Protein AF-A0A9P7KBF9-F1 (afdb_monomer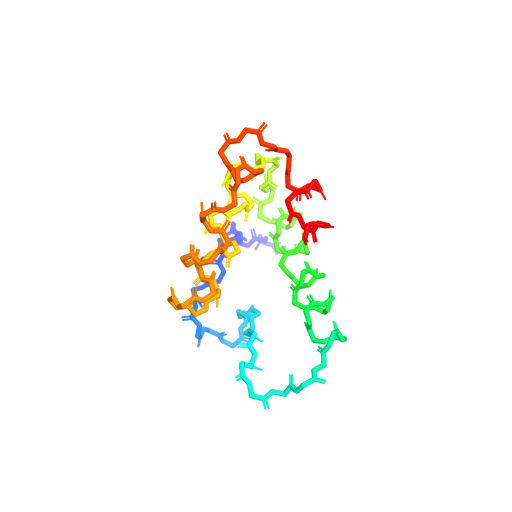_lite)

Structure (mmCIF, N/CA/C/O backbone):
data_AF-A0A9P7KBF9-F1
#
_entry.id   AF-A0A9P7KBF9-F1
#
loop_
_atom_site.group_PDB
_atom_site.id
_atom_site.type_symbol
_atom_site.label_atom_id
_atom_site.label_alt_id
_atom_site.label_comp_id
_atom_site.label_asym_id
_atom_site.label_entity_id
_atom_site.label_seq_id
_atom_site.pdbx_PDB_ins_code
_atom_site.Cartn_x
_atom_site.Cartn_y
_atom_site.Cartn_z
_atom_site.occupancy
_atom_site.B_iso_or_equiv
_atom_site.auth_seq_id
_atom_site.auth_comp_id
_atom_site.auth_asym_id
_atom_site.auth_atom_id
_atom_site.pdbx_PDB_model_num
ATOM 1 N N . MET A 1 1 ? -10.823 -6.788 -29.061 1.00 37.50 1 MET A N 1
ATOM 2 C CA . MET A 1 1 ? -9.604 -7.304 -28.404 1.00 37.50 1 MET A CA 1
ATOM 3 C C . MET A 1 1 ? -10.011 -7.691 -26.995 1.00 37.50 1 MET A C 1
ATOM 5 O O . MET A 1 1 ? -10.519 -6.827 -26.295 1.00 37.50 1 MET A O 1
ATOM 9 N N . ALA A 1 2 ? -9.932 -8.972 -26.625 1.00 35.94 2 ALA A N 1
ATOM 10 C CA . ALA A 1 2 ? -10.213 -9.385 -25.253 1.00 35.94 2 ALA A CA 1
ATOM 11 C C . ALA A 1 2 ? -9.134 -8.766 -24.361 1.00 35.94 2 ALA A C 1
ATOM 13 O O . ALA A 1 2 ? -7.955 -9.059 -24.549 1.00 35.94 2 ALA A O 1
ATOM 14 N N . VAL A 1 3 ? -9.525 -7.859 -23.465 1.00 47.00 3 VAL A N 1
ATOM 15 C CA . VAL A 1 3 ? -8.637 -7.393 -22.400 1.00 47.00 3 VAL A CA 1
ATOM 16 C C . VAL A 1 3 ? -8.348 -8.647 -21.574 1.00 47.00 3 VAL A C 1
ATOM 18 O O . VAL A 1 3 ? -9.302 -9.217 -21.036 1.00 47.00 3 VAL A O 1
ATOM 21 N N . PRO A 1 4 ? -7.112 -9.183 -21.562 1.00 49.78 4 PRO A N 1
ATOM 22 C CA . PRO A 1 4 ? -6.822 -10.332 -20.718 1.00 49.78 4 PRO A CA 1
ATOM 23 C C . PRO A 1 4 ? -7.180 -9.930 -19.290 1.00 49.78 4 PRO A C 1
ATOM 25 O O . PRO A 1 4 ? -6.936 -8.781 -18.927 1.00 49.78 4 PRO A O 1
ATOM 28 N N . ALA A 1 5 ? -7.777 -10.837 -18.512 1.00 50.97 5 ALA A N 1
ATOM 29 C CA . ALA A 1 5 ? -8.001 -10.613 -17.089 1.00 50.97 5 ALA A CA 1
ATOM 30 C C . ALA A 1 5 ? -6.670 -10.143 -16.486 1.00 50.97 5 ALA A C 1
ATOM 32 O O . ALA A 1 5 ? -5.709 -10.914 -16.407 1.00 50.97 5 ALA A O 1
ATOM 33 N N . ARG A 1 6 ? -6.559 -8.838 -16.217 1.00 62.00 6 ARG A N 1
ATOM 34 C CA . ARG A 1 6 ? -5.295 -8.220 -15.838 1.00 62.00 6 ARG A CA 1
ATOM 35 C C . ARG A 1 6 ? -5.074 -8.599 -14.391 1.00 62.00 6 ARG A C 1
ATOM 37 O O . ARG A 1 6 ? -5.672 -8.046 -13.484 1.00 62.00 6 ARG A O 1
ATOM 44 N N . HIS A 1 7 ? -4.261 -9.624 -14.189 1.00 67.62 7 HIS A N 1
ATOM 45 C CA . HIS A 1 7 ? -3.762 -9.959 -12.872 1.00 67.62 7 HIS A CA 1
ATOM 46 C C . HIS A 1 7 ? -2.699 -8.942 -12.476 1.00 67.62 7 HIS A C 1
ATOM 48 O O . HIS A 1 7 ? -1.905 -8.503 -13.310 1.00 67.62 7 HIS A O 1
ATOM 54 N N . MET A 1 8 ? -2.666 -8.612 -11.188 1.00 78.25 8 MET A N 1
ATOM 55 C CA . MET A 1 8 ? -1.613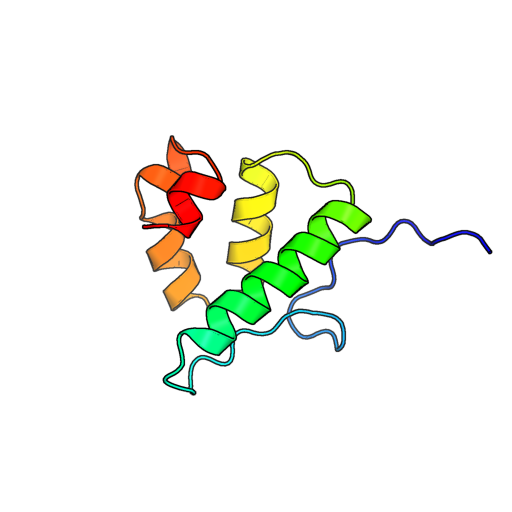 -7.788 -10.612 1.00 78.25 8 MET A CA 1
ATOM 56 C C . MET A 1 8 ? -0.219 -8.247 -11.070 1.00 78.25 8 MET A C 1
ATOM 58 O O . MET A 1 8 ? 0.108 -9.430 -10.905 1.00 78.25 8 MET A O 1
ATOM 62 N N . PRO A 1 9 ? 0.614 -7.339 -11.613 1.00 77.25 9 PRO A N 1
ATOM 63 C CA . PRO A 1 9 ? 1.950 -7.683 -12.073 1.00 77.25 9 PRO A CA 1
ATOM 64 C C . PRO A 1 9 ? 2.790 -8.211 -10.908 1.00 77.25 9 PRO A C 1
ATOM 66 O O . PRO A 1 9 ? 2.688 -7.736 -9.776 1.00 77.25 9 PRO A O 1
ATOM 69 N N . PHE A 1 10 ? 3.626 -9.216 -11.163 1.00 72.56 10 PHE A N 1
ATOM 70 C CA . PHE A 1 10 ? 4.516 -9.749 -10.130 1.00 72.56 10 PHE A CA 1
ATOM 71 C C . PHE A 1 10 ? 5.613 -8.729 -9.794 1.00 72.56 10 PHE A C 1
ATOM 73 O O . PHE A 1 10 ? 6.113 -8.052 -10.691 1.00 72.56 10 PHE A O 1
ATOM 80 N N . ARG A 1 11 ? 6.016 -8.641 -8.516 1.00 68.50 11 ARG A N 1
ATOM 81 C CA . ARG A 1 11 ? 7.141 -7.797 -8.067 1.00 68.50 11 ARG A CA 1
ATOM 82 C C . ARG A 1 11 ? 8.366 -8.052 -8.958 1.00 68.50 11 ARG A C 1
ATOM 84 O O . ARG A 1 11 ? 8.802 -9.195 -9.071 1.00 68.50 11 ARG A O 1
ATOM 91 N N . GLY A 1 12 ? 8.892 -7.001 -9.591 1.00 64.69 12 GLY A N 1
ATOM 92 C CA . GLY A 1 12 ? 10.034 -7.079 -10.513 1.00 64.69 12 GLY A CA 1
ATOM 93 C C . GLY A 1 12 ? 9.689 -7.283 -11.996 1.00 64.69 12 GLY A C 1
ATOM 94 O O . GLY A 1 12 ? 10.599 -7.337 -12.819 1.00 64.69 12 GLY A O 1
ATOM 95 N N . GLN A 1 13 ? 8.408 -7.379 -12.374 1.00 69.25 13 GLN A N 1
ATOM 96 C CA . GLN A 1 13 ? 8.009 -7.248 -13.781 1.00 69.25 13 GLN A CA 1
ATOM 97 C C . GLN A 1 13 ? 8.113 -5.791 -14.242 1.00 69.25 13 GLN A C 1
ATOM 99 O O . GLN A 1 13 ? 7.934 -4.873 -13.454 1.00 69.25 13 GLN A O 1
ATOM 104 N N . ASN A 1 14 ? 8.334 -5.573 -15.541 1.00 66.88 14 ASN A N 1
ATOM 105 C CA . ASN A 1 14 ? 8.465 -4.228 -16.122 1.00 66.88 14 ASN A CA 1
ATOM 106 C C . ASN A 1 14 ? 7.206 -3.356 -15.897 1.00 66.88 14 ASN A C 1
ATOM 108 O O . ASN A 1 14 ? 7.292 -2.145 -15.762 1.00 66.88 14 ASN A O 1
ATOM 112 N N . SER A 1 15 ? 6.031 -3.981 -15.787 1.00 67.12 15 SER A N 1
ATOM 113 C CA . SER A 1 15 ? 4.772 -3.296 -15.459 1.00 67.12 15 SER A CA 1
ATOM 114 C C . SER A 1 15 ? 4.486 -3.193 -13.955 1.00 67.12 15 SER A C 1
ATOM 116 O O . SER A 1 15 ? 3.403 -2.747 -13.588 1.00 67.12 15 SER A O 1
ATOM 118 N N . ALA A 1 16 ? 5.391 -3.649 -13.082 1.00 72.12 16 ALA A N 1
ATOM 119 C CA . ALA A 1 16 ? 5.202 -3.583 -11.638 1.00 72.12 16 ALA A CA 1
ATOM 120 C C . ALA A 1 16 ? 5.723 -2.248 -11.079 1.00 72.12 16 ALA A C 1
ATOM 122 O O . ALA A 1 16 ? 6.893 -1.912 -11.297 1.00 72.12 16 ALA A O 1
ATOM 123 N N . PRO A 1 17 ? 4.905 -1.512 -10.310 1.00 72.94 17 PRO A N 1
ATOM 124 C CA . PRO A 1 17 ? 5.371 -0.322 -9.619 1.00 72.94 17 PRO A CA 1
ATOM 125 C C . PRO A 1 17 ? 6.453 -0.722 -8.618 1.00 72.94 17 PRO A C 1
ATOM 127 O O . PRO A 1 17 ? 6.275 -1.636 -7.811 1.00 72.94 17 PRO A O 1
ATOM 130 N N . THR A 1 18 ? 7.600 -0.056 -8.705 1.00 67.88 18 THR A N 1
ATOM 131 C CA . THR A 1 18 ? 8.762 -0.348 -7.866 1.00 67.88 18 THR A CA 1
ATOM 132 C C . THR A 1 18 ? 9.062 0.878 -7.025 1.00 67.88 18 THR A C 1
ATOM 134 O O . THR A 1 18 ? 9.297 1.956 -7.566 1.00 67.88 18 THR A O 1
ATOM 137 N N . LEU A 1 19 ? 9.036 0.714 -5.706 1.00 67.44 19 LEU A N 1
ATOM 138 C CA . LEU A 1 19 ? 9.489 1.737 -4.773 1.00 67.44 19 LEU A CA 1
ATOM 139 C C . LEU A 1 19 ? 11.007 1.604 -4.669 1.00 67.44 19 LEU A C 1
ATOM 141 O O . LEU A 1 19 ? 11.511 0.592 -4.187 1.00 67.44 19 LEU A O 1
ATOM 145 N N . VAL A 1 20 ? 11.739 2.572 -5.217 1.00 61.22 20 VAL A N 1
ATOM 146 C CA . VAL A 1 20 ? 13.202 2.550 -5.202 1.00 61.22 20 VAL A CA 1
ATOM 147 C C . VAL A 1 20 ? 13.644 3.161 -3.875 1.00 61.22 20 VAL A C 1
ATOM 149 O O . VAL A 1 20 ? 13.724 4.378 -3.733 1.00 61.22 20 VAL A O 1
ATOM 152 N N . THR A 1 21 ? 13.916 2.310 -2.884 1.00 55.00 21 THR A N 1
ATOM 153 C CA . THR A 1 21 ? 14.290 2.645 -1.491 1.00 55.00 21 THR A CA 1
ATOM 154 C C . THR A 1 21 ? 15.679 3.305 -1.358 1.00 55.00 21 THR A C 1
ATOM 156 O O . THR A 1 21 ? 16.407 3.079 -0.396 1.00 55.00 21 THR A O 1
ATOM 159 N N . GLY A 1 22 ? 16.089 4.103 -2.347 1.00 49.12 22 GLY A N 1
ATOM 160 C CA . GLY A 1 22 ? 17.365 4.824 -2.392 1.00 49.12 22 GLY A CA 1
ATOM 161 C C . GLY A 1 22 ? 17.239 6.321 -2.689 1.00 49.12 22 GLY A C 1
ATOM 162 O O . GLY A 1 22 ? 18.226 7.042 -2.559 1.00 49.12 22 GLY A O 1
ATOM 163 N N . SER A 1 23 ? 16.051 6.806 -3.055 1.00 44.59 23 SER A N 1
ATOM 164 C CA . SER A 1 23 ? 15.828 8.208 -3.408 1.00 44.59 23 SER A CA 1
ATOM 165 C C . SER A 1 23 ? 14.964 8.899 -2.350 1.00 44.59 23 SER A C 1
ATOM 167 O O . SER A 1 23 ? 13.821 8.53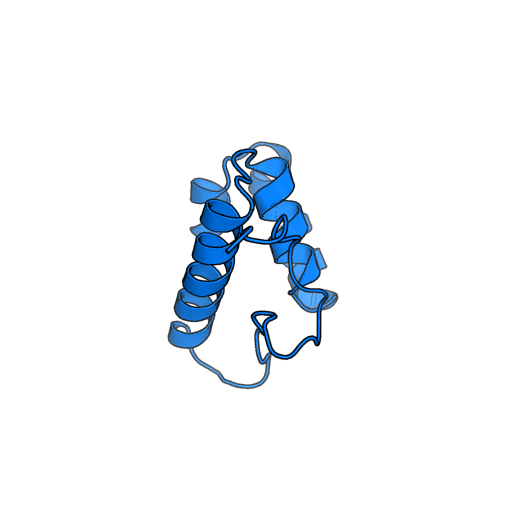0 -2.103 1.00 44.59 23 SER A O 1
ATOM 169 N N . ASN A 1 24 ? 15.532 9.918 -1.704 1.00 48.16 24 ASN A N 1
ATOM 170 C CA . ASN A 1 24 ? 14.936 10.734 -0.637 1.00 48.16 24 ASN A CA 1
ATOM 171 C C . ASN A 1 24 ? 13.740 11.602 -1.105 1.00 48.16 24 ASN A C 1
ATOM 173 O O . ASN A 1 24 ? 13.786 12.829 -0.993 1.00 48.16 24 ASN A O 1
ATOM 177 N N . GLY A 1 25 ? 12.660 11.020 -1.630 1.00 52.34 25 GLY A N 1
ATOM 178 C CA . GLY A 1 25 ? 11.564 11.798 -2.206 1.00 52.34 25 GLY A CA 1
ATOM 179 C C . GLY A 1 25 ? 10.167 11.255 -1.929 1.00 52.34 25 GLY A C 1
ATOM 180 O O . GLY A 1 25 ? 9.691 10.378 -2.637 1.00 52.34 25 GLY A O 1
ATOM 181 N N . VAL A 1 26 ? 9.441 11.915 -1.018 1.00 57.72 26 VAL A N 1
ATOM 182 C CA . VAL A 1 26 ? 7.961 11.943 -0.931 1.00 57.72 26 VAL A CA 1
ATOM 183 C C . VAL A 1 26 ? 7.236 11.873 -2.303 1.00 57.72 26 VAL A C 1
ATOM 185 O O . VAL A 1 26 ? 6.228 11.168 -2.393 1.00 57.72 26 VAL A O 1
ATOM 188 N N . PRO A 1 27 ? 7.707 12.524 -3.395 1.00 61.47 27 PRO A N 1
ATOM 189 C CA . PRO A 1 27 ? 7.113 12.373 -4.733 1.00 61.47 27 PRO A CA 1
ATOM 190 C C . PRO A 1 27 ? 7.073 10.945 -5.308 1.00 61.47 27 PRO A C 1
ATOM 192 O O . PRO A 1 27 ? 6.131 10.625 -6.034 1.00 61.47 27 PRO A O 1
ATOM 195 N N . GLU A 1 28 ? 8.036 10.072 -4.999 1.00 71.75 28 GLU A N 1
ATOM 196 C CA . GLU A 1 28 ? 8.047 8.694 -5.522 1.00 71.75 28 GLU A CA 1
ATOM 197 C C . GLU A 1 28 ? 7.003 7.813 -4.839 1.00 71.75 28 GLU A C 1
ATOM 199 O O . GLU A 1 28 ? 6.367 6.994 -5.499 1.00 71.75 28 GLU A O 1
ATOM 204 N N . LEU A 1 29 ? 6.739 8.044 -3.550 1.00 75.44 29 LEU A N 1
ATOM 205 C CA . LEU A 1 29 ? 5.691 7.339 -2.815 1.00 75.44 29 LEU A CA 1
ATOM 206 C C . LEU A 1 29 ? 4.296 7.684 -3.364 1.00 75.44 29 LEU A C 1
ATOM 208 O O . LEU A 1 29 ? 3.479 6.796 -3.606 1.00 75.44 29 LEU A O 1
ATOM 212 N N . ALA A 1 30 ? 4.033 8.967 -3.632 1.00 77.69 30 ALA A N 1
ATOM 213 C CA . ALA A 1 30 ? 2.776 9.404 -4.240 1.00 77.69 30 ALA A CA 1
ATOM 214 C C . ALA A 1 30 ? 2.578 8.806 -5.643 1.00 77.69 30 ALA A C 1
ATOM 216 O O . ALA A 1 30 ? 1.472 8.376 -5.993 1.00 77.69 30 ALA A O 1
ATOM 217 N N . ARG A 1 31 ? 3.654 8.737 -6.441 1.00 78.94 31 ARG A N 1
ATOM 218 C CA . ARG A 1 31 ? 3.611 8.115 -7.766 1.00 78.94 31 ARG A CA 1
ATOM 219 C C . ARG A 1 31 ? 3.368 6.612 -7.676 1.00 78.94 31 ARG A C 1
ATOM 221 O O . ARG A 1 31 ? 2.501 6.109 -8.380 1.00 78.94 31 ARG A O 1
ATOM 228 N N . PHE A 1 32 ? 4.059 5.930 -6.767 1.00 82.38 32 PHE A N 1
ATOM 229 C CA . PHE A 1 32 ? 3.871 4.511 -6.491 1.00 82.38 32 PHE A CA 1
ATOM 230 C C . PHE A 1 32 ? 2.415 4.189 -6.137 1.00 82.38 32 PHE A C 1
ATOM 232 O O . PHE A 1 32 ? 1.818 3.313 -6.760 1.00 82.38 32 PHE A O 1
ATOM 239 N N . PHE A 1 33 ? 1.811 4.930 -5.201 1.00 83.06 33 PHE A N 1
ATOM 240 C CA . PHE A 1 33 ? 0.402 4.730 -4.862 1.00 83.06 33 PHE A CA 1
ATOM 241 C C . PHE A 1 33 ? -0.513 4.968 -6.064 1.00 83.06 33 PHE A C 1
ATOM 243 O O . PHE A 1 33 ? -1.423 4.179 -6.277 1.00 83.06 33 PHE A O 1
ATOM 250 N N . THR A 1 34 ? -0.242 5.987 -6.884 1.00 84.38 34 THR A N 1
ATOM 251 C CA . THR A 1 34 ? -1.032 6.262 -8.096 1.00 84.38 34 THR A CA 1
ATOM 252 C C . THR A 1 34 ? -0.979 5.095 -9.090 1.00 84.38 34 THR A C 1
ATOM 254 O O . THR A 1 34 ? -2.018 4.672 -9.591 1.00 84.38 34 THR A O 1
ATOM 257 N N . ASP A 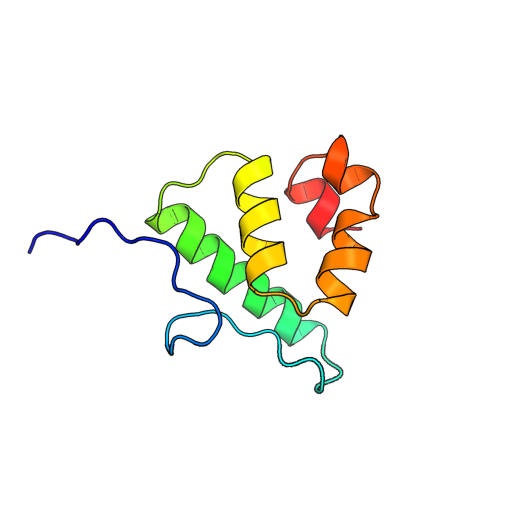1 35 ? 0.209 4.546 -9.358 1.00 83.88 35 ASP A N 1
ATOM 258 C CA . ASP A 1 35 ? 0.381 3.399 -10.259 1.00 83.88 35 ASP A CA 1
ATOM 259 C C . ASP A 1 35 ? -0.303 2.132 -9.709 1.00 83.88 35 ASP A C 1
ATOM 261 O O . ASP A 1 35 ? -0.982 1.414 -10.445 1.00 83.88 35 ASP A O 1
ATOM 265 N N . VAL A 1 36 ? -0.190 1.871 -8.402 1.00 84.56 36 VAL A N 1
ATOM 266 C CA . VAL A 1 36 ? -0.868 0.733 -7.761 1.00 84.56 36 VAL A CA 1
ATOM 267 C C . VAL A 1 36 ? -2.392 0.918 -7.748 1.00 84.56 36 VAL A C 1
ATOM 269 O O . VAL A 1 36 ? -3.125 -0.045 -7.965 1.00 84.56 36 VAL A O 1
ATOM 272 N N . GLU A 1 37 ? -2.889 2.138 -7.537 1.00 85.75 37 GLU A N 1
ATOM 273 C CA . GLU A 1 37 ? -4.323 2.449 -7.582 1.00 85.75 37 GLU A CA 1
ATOM 274 C C . GLU A 1 37 ? -4.906 2.228 -8.978 1.00 85.75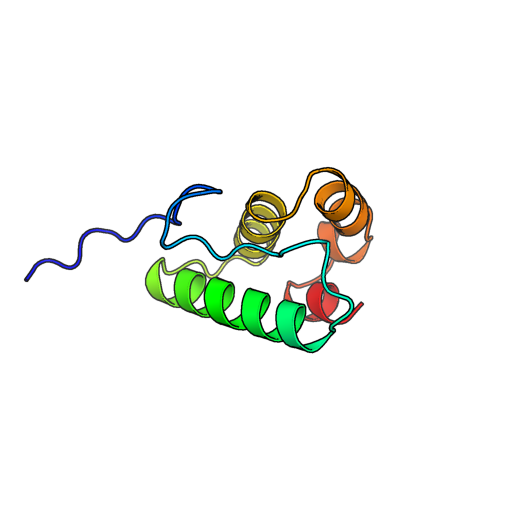 37 GLU A C 1
ATOM 276 O O . GLU A 1 37 ? -5.962 1.608 -9.098 1.00 85.75 37 GLU A O 1
ATOM 281 N N . TYR A 1 38 ? -4.171 2.596 -10.028 1.00 85.19 38 TYR A N 1
ATOM 282 C CA . TYR A 1 38 ? -4.568 2.298 -11.403 1.00 85.19 38 TYR A CA 1
ATOM 283 C C . TYR A 1 38 ? -4.672 0.785 -11.659 1.00 85.19 38 TYR A C 1
ATOM 285 O O . TYR A 1 38 ? -5.610 0.315 -12.303 1.00 85.19 38 TYR A O 1
ATOM 293 N N . LEU A 1 39 ? -3.744 -0.002 -11.101 1.00 83.94 39 LEU A N 1
ATOM 294 C CA . LEU A 1 39 ? -3.800 -1.467 -11.154 1.00 83.94 39 LEU A CA 1
ATOM 295 C C . LEU A 1 39 ? -4.968 -2.042 -10.344 1.00 83.94 39 LEU A C 1
ATOM 297 O O . LEU A 1 39 ? -5.525 -3.066 -10.736 1.00 83.94 39 LEU A O 1
ATOM 301 N N . PHE A 1 40 ? -5.358 -1.416 -9.230 1.00 84.81 40 PHE A N 1
ATOM 302 C CA . PHE A 1 40 ? -6.547 -1.831 -8.483 1.00 84.81 40 PHE A CA 1
ATOM 303 C C . PHE A 1 40 ? -7.822 -1.624 -9.286 1.00 84.81 40 PHE A C 1
ATOM 305 O O . PHE A 1 40 ? -8.653 -2.529 -9.318 1.00 84.81 40 PHE A O 1
ATOM 312 N N . GLU A 1 41 ? -7.981 -0.462 -9.918 1.00 85.44 41 GLU A N 1
ATOM 313 C CA . GLU A 1 41 ? -9.153 -0.167 -10.745 1.00 85.44 41 GLU A CA 1
ATOM 314 C C . GLU A 1 41 ? -9.255 -1.140 -11.916 1.00 85.44 41 GLU A C 1
ATOM 316 O O . GLU A 1 41 ? -10.309 -1.722 -12.173 1.00 85.44 41 GLU A O 1
ATOM 321 N N . ASP A 1 42 ? -8.127 -1.375 -12.573 1.00 84.06 42 ASP A N 1
ATOM 322 C CA . ASP A 1 42 ? -8.039 -2.250 -13.725 1.00 84.06 42 ASP A CA 1
ATOM 323 C C . ASP A 1 42 ? -8.266 -3.740 -13.379 1.00 84.06 42 ASP A C 1
ATOM 325 O O . ASP A 1 42 ? -9.001 -4.441 -14.077 1.00 84.06 42 ASP A O 1
ATOM 329 N N . CYS A 1 43 ? -7.732 -4.207 -12.246 1.00 82.06 43 CYS A N 1
ATOM 330 C CA . CYS A 1 43 ? -7.932 -5.567 -11.732 1.00 82.06 43 CYS A CA 1
ATOM 331 C C . CYS A 1 43 ? -9.246 -5.717 -10.924 1.00 82.06 43 CYS A C 1
ATOM 333 O O . CYS A 1 43 ? -9.516 -6.784 -10.369 1.00 82.06 43 CYS A O 1
ATOM 335 N N . GLN A 1 44 ? -10.057 -4.654 -10.827 1.00 83.50 44 GLN A N 1
ATOM 336 C CA . GLN A 1 44 ? -11.291 -4.559 -10.029 1.00 83.50 44 GLN A CA 1
ATOM 337 C C . GLN A 1 44 ? -11.135 -4.937 -8.540 1.00 83.50 44 GLN A C 1
ATOM 339 O O . GLN A 1 44 ? -12.042 -5.497 -7.913 1.00 83.50 44 GLN A O 1
ATOM 344 N N . ILE A 1 45 ? -9.993 -4.601 -7.941 1.00 84.25 45 ILE A N 1
ATOM 345 C CA . ILE A 1 45 ? -9.703 -4.854 -6.528 1.00 84.25 45 ILE A CA 1
ATOM 346 C C . ILE A 1 45 ? -10.321 -3.739 -5.685 1.00 84.25 45 ILE A C 1
ATOM 348 O O . ILE A 1 45 ? -9.785 -2.638 -5.563 1.00 84.25 45 ILE A O 1
ATOM 352 N N . ASN A 1 46 ? -11.461 -4.043 -5.069 1.00 82.25 46 ASN A N 1
ATOM 353 C CA . ASN A 1 46 ? -12.213 -3.085 -4.256 1.00 82.25 46 ASN A CA 1
ATOM 354 C C . ASN A 1 46 ? -12.024 -3.282 -2.747 1.00 82.25 46 ASN A C 1
ATOM 356 O O . ASN A 1 46 ? -12.243 -2.345 -1.986 1.00 82.25 46 ASN A O 1
ATOM 360 N N . ALA A 1 47 ? -11.587 -4.466 -2.312 1.00 85.62 47 ALA A N 1
ATOM 361 C CA . ALA A 1 47 ? -11.409 -4.773 -0.900 1.00 85.62 47 ALA A CA 1
ATOM 362 C C . ALA A 1 47 ? -10.157 -4.091 -0.330 1.00 85.62 47 ALA A C 1
ATOM 364 O O . ALA A 1 47 ? -9.047 -4.315 -0.814 1.00 85.62 47 ALA A O 1
ATOM 365 N N . ASP A 1 48 ? -10.317 -3.308 0.741 1.00 85.44 48 ASP A N 1
ATOM 366 C CA . ASP A 1 48 ? -9.202 -2.648 1.433 1.00 85.44 48 ASP A CA 1
ATOM 367 C C . ASP A 1 48 ? -8.115 -3.637 1.873 1.00 85.44 48 ASP A C 1
ATOM 369 O O . ASP A 1 48 ? -6.927 -3.337 1.772 1.00 85.44 48 ASP A O 1
ATOM 373 N N . ALA A 1 49 ? -8.508 -4.833 2.324 1.00 85.25 49 ALA A N 1
ATOM 374 C CA . ALA A 1 49 ? -7.575 -5.878 2.735 1.00 85.25 49 ALA A CA 1
ATOM 375 C C . ALA A 1 49 ? -6.689 -6.353 1.570 1.00 85.25 49 ALA A C 1
ATOM 377 O O . ALA A 1 49 ? -5.474 -6.471 1.733 1.00 85.25 49 ALA A O 1
ATOM 378 N N . ASP A 1 50 ? -7.271 -6.578 0.389 1.00 86.50 50 ASP A N 1
ATOM 379 C CA . ASP A 1 50 ? -6.512 -6.937 -0.809 1.00 86.50 50 ASP A CA 1
ATOM 380 C C . ASP A 1 50 ? -5.609 -5.789 -1.248 1.00 86.50 50 ASP A C 1
ATOM 382 O O . ASP A 1 50 ? -4.422 -6.013 -1.488 1.00 86.50 50 ASP A O 1
ATOM 386 N N . LYS A 1 51 ? -6.116 -4.547 -1.260 1.00 86.56 51 LYS A N 1
ATOM 387 C CA . LYS A 1 51 ? -5.311 -3.367 -1.611 1.00 86.56 51 LYS A CA 1
ATOM 388 C C . LYS A 1 51 ? -4.047 -3.272 -0.759 1.00 86.56 51 LYS A C 1
ATOM 390 O O . LYS A 1 51 ? -2.934 -3.192 -1.280 1.00 86.56 51 LYS A O 1
ATOM 395 N N . LYS A 1 52 ? -4.206 -3.378 0.559 1.00 87.50 52 LYS A N 1
ATOM 396 C CA . LYS A 1 52 ? -3.087 -3.361 1.506 1.00 87.50 52 LYS A CA 1
ATOM 397 C C . LYS A 1 52 ? -2.104 -4.512 1.256 1.00 87.50 52 LYS A C 1
ATOM 399 O O . LYS A 1 52 ? -0.905 -4.272 1.148 1.00 87.50 52 LYS A O 1
ATOM 404 N N . ARG A 1 53 ? -2.591 -5.749 1.085 1.00 86.44 53 ARG A N 1
ATOM 405 C CA . ARG A 1 53 ? -1.746 -6.932 0.803 1.00 86.44 53 ARG A CA 1
ATOM 406 C C . ARG A 1 53 ? -0.945 -6.785 -0.490 1.00 86.44 53 ARG A C 1
ATOM 408 O O . ARG A 1 53 ? 0.213 -7.192 -0.549 1.00 86.44 53 ARG A O 1
ATOM 415 N N . HIS A 1 54 ? -1.550 -6.211 -1.521 1.00 85.62 54 HIS A N 1
ATOM 416 C CA . HIS A 1 54 ? -0.886 -5.958 -2.793 1.00 85.62 54 HIS A CA 1
ATOM 417 C C . HIS A 1 54 ? 0.206 -4.896 -2.673 1.00 85.62 54 HIS A C 1
ATOM 419 O O . HIS A 1 54 ? 1.288 -5.083 -3.219 1.00 85.62 54 HIS A O 1
ATOM 425 N N . ILE A 1 55 ? -0.022 -3.836 -1.900 1.00 85.69 55 ILE A N 1
ATOM 426 C CA . ILE A 1 55 ? 1.003 -2.817 -1.639 1.00 85.69 55 ILE A CA 1
ATOM 427 C C . ILE A 1 55 ? 2.193 -3.411 -0.886 1.00 85.69 55 ILE A C 1
ATOM 429 O O . ILE A 1 55 ? 3.331 -3.243 -1.325 1.00 85.69 55 ILE A O 1
ATOM 433 N N . LEU A 1 56 ? 1.939 -4.199 0.166 1.00 85.38 56 LEU A N 1
ATOM 434 C CA . LEU A 1 56 ? 2.988 -4.930 0.888 1.00 85.38 56 LEU A CA 1
ATOM 435 C C . LEU A 1 56 ? 3.809 -5.848 -0.026 1.00 85.38 56 LEU A C 1
ATOM 437 O O . LEU A 1 56 ? 4.991 -6.063 0.220 1.00 85.38 56 LEU A O 1
ATOM 441 N N . ARG A 1 57 ? 3.201 -6.378 -1.094 1.00 83.94 57 ARG A N 1
ATOM 442 C CA . ARG A 1 57 ? 3.875 -7.246 -2.066 1.00 83.94 57 ARG A CA 1
ATOM 443 C C . ARG A 1 57 ? 4.874 -6.500 -2.952 1.00 83.94 57 ARG A C 1
ATOM 445 O O . ARG A 1 57 ? 5.808 -7.129 -3.448 1.00 83.94 57 ARG A O 1
ATOM 452 N N . TYR A 1 58 ? 4.666 -5.209 -3.194 1.00 81.12 58 TYR A N 1
ATOM 453 C CA . TYR A 1 58 ? 5.581 -4.388 -3.991 1.00 81.12 58 TYR A CA 1
ATOM 454 C C . TYR A 1 58 ? 6.657 -3.713 -3.138 1.00 81.12 58 TYR A C 1
ATOM 456 O O . TYR A 1 58 ? 7.773 -3.514 -3.621 1.00 81.12 58 TYR A O 1
ATOM 464 N N . LEU A 1 59 ? 6.340 -3.428 -1.874 1.00 81.62 59 LEU A N 1
ATOM 465 C CA . LEU A 1 59 ? 7.280 -2.915 -0.881 1.00 81.62 59 LEU A CA 1
ATOM 466 C C . LEU A 1 59 ? 8.431 -3.901 -0.616 1.00 81.62 59 LEU A C 1
ATOM 468 O O . LEU A 1 59 ? 8.348 -5.104 -0.886 1.00 81.62 59 LEU A O 1
ATOM 472 N N . GLU A 1 60 ? 9.544 -3.382 -0.105 1.00 80.88 60 GLU A N 1
ATOM 473 C CA . GLU A 1 60 ? 10.623 -4.224 0.408 1.00 80.88 60 GLU A CA 1
ATOM 474 C C . GLU A 1 60 ? 10.245 -4.839 1.754 1.00 80.88 60 GLU A C 1
ATOM 476 O O . GLU A 1 60 ? 9.355 -4.352 2.441 1.00 80.88 60 GLU A O 1
ATOM 481 N N . LEU A 1 61 ? 10.942 -5.904 2.160 1.00 79.25 61 LEU A N 1
ATOM 482 C CA . LEU A 1 61 ? 10.615 -6.642 3.386 1.00 79.25 61 LEU A CA 1
ATOM 483 C C . LEU A 1 61 ? 10.638 -5.762 4.650 1.00 79.25 61 LEU A C 1
ATOM 485 O O . LEU A 1 61 ? 9.902 -6.028 5.601 1.00 79.25 61 LEU A O 1
ATOM 489 N N . GLN A 1 62 ? 11.514 -4.755 4.691 1.00 80.06 62 GLN A N 1
ATOM 490 C CA . GLN A 1 62 ? 11.619 -3.849 5.835 1.00 80.06 62 GLN A CA 1
ATOM 491 C C . GLN A 1 62 ? 10.412 -2.915 5.901 1.00 80.06 62 GLN A C 1
ATOM 493 O O . GLN A 1 62 ? 9.734 -2.872 6.927 1.00 80.06 62 GLN A O 1
ATOM 498 N N . ASP A 1 63 ? 10.088 -2.250 4.793 1.00 81.19 63 ASP A N 1
ATOM 499 C CA . ASP A 1 63 ? 8.908 -1.399 4.693 1.00 81.19 63 ASP A CA 1
ATOM 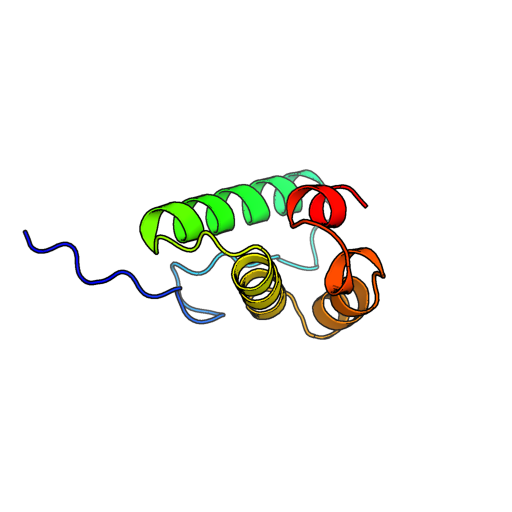500 C C . ASP A 1 63 ? 7.632 -2.212 4.896 1.00 81.19 63 ASP A C 1
ATOM 502 O O . ASP A 1 63 ? 6.786 -1.846 5.701 1.00 81.19 63 ASP A O 1
ATOM 506 N N . SER A 1 64 ? 7.504 -3.379 4.266 1.00 84.94 64 SER A N 1
ATOM 507 C CA . SER A 1 64 ? 6.305 -4.201 4.411 1.00 84.94 64 SER A CA 1
ATOM 508 C C . SER A 1 64 ? 6.031 -4.550 5.878 1.00 84.94 64 SER A C 1
ATOM 510 O O . SER A 1 64 ? 4.889 -4.489 6.321 1.00 84.94 64 SER A O 1
ATOM 512 N N . ARG A 1 65 ? 7.071 -4.862 6.664 1.00 85.00 65 ARG A N 1
ATOM 513 C CA . ARG A 1 65 ? 6.934 -5.115 8.108 1.00 85.00 65 ARG A CA 1
ATOM 514 C C . ARG A 1 65 ? 6.544 -3.865 8.889 1.00 85.00 65 ARG A C 1
ATOM 516 O O . ARG A 1 65 ? 5.730 -3.967 9.802 1.00 85.00 65 ARG A O 1
ATOM 523 N N . LEU A 1 66 ? 7.111 -2.709 8.546 1.00 84.81 66 LEU A N 1
ATOM 524 C CA . LEU A 1 66 ? 6.762 -1.435 9.175 1.00 84.81 66 LEU A CA 1
ATOM 525 C C . LEU A 1 66 ? 5.278 -1.114 8.959 1.00 84.81 66 LEU A C 1
ATOM 527 O O . LEU A 1 66 ? 4.552 -0.848 9.912 1.00 84.81 66 LEU A O 1
ATOM 531 N N . TRP A 1 67 ? 4.825 -1.215 7.713 1.00 83.88 67 TRP A N 1
ATOM 532 C CA . TRP A 1 67 ? 3.456 -0.917 7.313 1.00 83.88 67 TRP A CA 1
ATOM 533 C C . TRP A 1 67 ? 2.435 -1.954 7.822 1.00 83.88 67 TRP A C 1
ATOM 535 O O . TRP A 1 67 ? 1.299 -1.591 8.125 1.00 83.88 67 TRP A O 1
ATOM 545 N N . GLU A 1 68 ? 2.821 -3.230 7.951 1.00 86.38 68 GLU A N 1
ATOM 546 C CA . GLU A 1 68 ? 2.004 -4.287 8.577 1.00 86.38 68 GLU A CA 1
ATOM 547 C C . GLU A 1 68 ? 1.876 -4.097 10.097 1.00 86.38 68 GLU A C 1
ATOM 549 O O . GLU A 1 68 ? 0.849 -4.441 10.681 1.00 86.38 68 GLU A O 1
ATOM 554 N N . SER A 1 69 ? 2.887 -3.501 10.739 1.00 85.38 69 SER A N 1
ATOM 555 C CA . SER A 1 69 ? 2.870 -3.198 12.174 1.00 85.38 69 SER A CA 1
ATOM 556 C C . SER A 1 69 ? 1.923 -2.051 12.547 1.00 85.38 69 SER A C 1
ATOM 558 O O . SER A 1 69 ? 1.673 -1.844 13.738 1.00 85.38 69 SER A O 1
ATOM 560 N N . LEU A 1 70 ? 1.412 -1.290 11.574 1.00 85.62 70 LEU A N 1
ATOM 561 C CA . LEU A 1 70 ? 0.495 -0.187 11.843 1.00 85.62 70 LEU A CA 1
ATOM 562 C C . LEU A 1 70 ? -0.868 -0.723 12.319 1.00 85.62 70 LEU A C 1
ATOM 564 O O . LEU A 1 70 ? -1.448 -1.602 11.678 1.00 85.62 70 LEU A O 1
ATOM 568 N N . PRO A 1 71 ? -1.457 -0.175 13.395 1.00 82.19 71 PRO A N 1
ATOM 569 C CA . PRO A 1 71 ? -2.767 -0.619 13.886 1.00 82.19 71 PRO A CA 1
ATOM 570 C C . PRO A 1 71 ? -3.884 -0.385 12.852 1.00 82.19 71 PRO A C 1
ATOM 572 O O . PRO A 1 71 ? -4.846 -1.155 12.758 1.00 82.19 71 PRO A O 1
ATOM 575 N N . THR A 1 72 ? -3.725 0.638 12.010 1.00 81.19 72 THR A N 1
ATOM 576 C CA . THR A 1 72 ? -4.592 0.950 10.867 1.00 81.19 72 THR A CA 1
ATOM 577 C C . THR A 1 72 ? -4.521 -0.094 9.751 1.00 81.19 72 THR A C 1
ATOM 579 O O . THR A 1 72 ? -5.460 -0.192 8.953 1.00 81.19 72 THR A O 1
ATOM 582 N N . PHE A 1 73 ? -3.489 -0.944 9.704 1.00 81.69 73 PHE A N 1
ATOM 583 C CA . PHE A 1 73 ? -3.452 -2.089 8.794 1.00 81.69 73 PHE A CA 1
ATOM 584 C C . PHE A 1 73 ? -4.541 -3.109 9.153 1.00 81.69 73 PHE A C 1
ATOM 586 O O . PHE A 1 73 ? -5.312 -3.504 8.275 1.00 81.69 73 PHE A O 1
ATOM 593 N N . ALA A 1 74 ? -4.655 -3.458 10.440 1.00 77.69 74 ALA A N 1
ATOM 594 C CA . ALA A 1 74 ? -5.574 -4.481 10.939 1.00 77.69 74 ALA A CA 1
ATOM 595 C C . ALA A 1 74 ? -7.029 -4.001 11.074 1.00 77.69 74 ALA A C 1
ATOM 597 O O . ALA A 1 74 ? -7.948 -4.762 10.779 1.00 77.69 74 ALA A O 1
ATOM 598 N N . ALA A 1 75 ? -7.248 -2.755 11.509 1.00 75.81 75 ALA A N 1
ATOM 599 C CA . ALA A 1 75 ? -8.587 -2.244 11.832 1.00 75.81 75 ALA A CA 1
ATOM 600 C C . ALA A 1 75 ? -9.035 -1.029 10.992 1.00 75.81 75 ALA A C 1
ATOM 602 O O . ALA A 1 75 ? -10.176 -0.591 11.116 1.00 75.81 75 ALA A O 1
ATOM 603 N N . GLY A 1 76 ? -8.157 -0.465 10.157 1.00 77.25 76 GLY A N 1
ATOM 604 C CA . GLY A 1 76 ? -8.431 0.749 9.377 1.00 77.25 76 GLY A CA 1
ATOM 605 C C . GLY A 1 76 ? -8.820 0.494 7.918 1.00 77.25 76 GLY A C 1
ATOM 606 O O . GLY A 1 76 ? -8.702 -0.617 7.398 1.00 77.25 76 GLY A O 1
ATOM 607 N N . THR A 1 77 ? -9.235 1.548 7.218 1.00 84.44 77 THR A N 1
ATOM 608 C CA . THR A 1 77 ? -9.394 1.549 5.754 1.00 84.44 77 THR A CA 1
ATOM 609 C C . THR A 1 77 ? -8.053 1.785 5.064 1.00 84.44 77 THR A C 1
ATOM 611 O O . THR A 1 77 ? -7.098 2.267 5.679 1.00 84.44 77 THR A O 1
ATOM 614 N N . TYR A 1 78 ? -7.961 1.460 3.773 1.00 82.12 78 TYR A N 1
ATOM 615 C CA . TYR A 1 78 ? -6.779 1.767 2.965 1.00 82.12 78 TYR A CA 1
ATOM 616 C C . TYR A 1 78 ? -6.453 3.270 2.981 1.00 82.12 78 TYR A C 1
ATOM 618 O O . TYR A 1 78 ? -5.294 3.642 3.123 1.00 82.12 78 TYR A O 1
ATOM 626 N N . ALA A 1 79 ? -7.473 4.131 2.924 1.00 82.12 79 ALA A N 1
ATOM 627 C CA . ALA A 1 79 ? -7.296 5.581 2.957 1.00 82.12 79 ALA A CA 1
ATOM 628 C C . ALA A 1 79 ? -6.707 6.090 4.283 1.00 82.12 79 ALA A C 1
ATOM 630 O O . ALA A 1 79 ? -5.846 6.965 4.256 1.00 82.12 79 ALA A O 1
ATOM 631 N N . ALA A 1 80 ? -7.142 5.544 5.425 1.00 83.19 80 ALA A N 1
ATOM 632 C CA . ALA A 1 80 ? -6.575 5.900 6.725 1.00 83.19 80 ALA A CA 1
ATOM 633 C C . ALA A 1 80 ? -5.123 5.419 6.840 1.00 83.19 80 ALA A C 1
ATOM 635 O O . ALA A 1 80 ? -4.251 6.182 7.224 1.00 83.19 80 ALA A O 1
ATOM 636 N N . TRP A 1 81 ? -4.865 4.179 6.421 1.00 83.31 81 TRP A N 1
ATOM 637 C CA . TRP A 1 81 ? -3.535 3.573 6.453 1.00 83.31 81 TRP A CA 1
ATOM 638 C C . TRP A 1 81 ? -2.529 4.274 5.528 1.00 83.31 81 TRP A C 1
ATOM 640 O O . TRP A 1 81 ? -1.380 4.428 5.901 1.00 83.31 81 TRP A O 1
ATOM 650 N N . LYS A 1 82 ? -2.954 4.754 4.351 1.00 80.69 82 LYS A N 1
ATOM 651 C CA . LYS A 1 82 ? -2.115 5.523 3.409 1.00 80.69 82 LYS A CA 1
ATOM 652 C C . LYS A 1 82 ? -1.677 6.895 3.953 1.00 80.69 82 LYS A C 1
ATOM 654 O O . LYS A 1 82 ? -0.706 7.445 3.444 1.00 80.69 82 LYS A O 1
ATOM 659 N N . ASN A 1 83 ? -2.424 7.469 4.900 1.00 76.00 83 ASN A N 1
ATOM 660 C CA . ASN A 1 83 ? -2.200 8.822 5.430 1.00 76.00 83 ASN A CA 1
ATOM 661 C C . ASN A 1 83 ? -1.557 8.845 6.832 1.00 76.00 83 ASN A C 1
ATOM 663 O O . ASN A 1 83 ? -1.414 9.935 7.385 1.00 76.00 83 ASN A O 1
ATOM 667 N N . GLU A 1 84 ? -1.212 7.688 7.406 1.00 68.12 84 GLU A N 1
ATOM 668 C CA . GLU A 1 84 ? -0.385 7.605 8.625 1.00 68.12 84 GLU A CA 1
ATOM 669 C C . GLU A 1 84 ? 1.109 7.699 8.304 1.00 68.12 84 GLU A C 1
ATOM 671 O O . GLU A 1 84 ? 1.827 8.334 9.109 1.00 68.12 84 GLU A O 1
#

Radius of gyration: 13.11 Å; chains: 1; bounding box: 30×23×42 Å

Secondary structure (DSSP, 8-state):
------PPPPTTSTTS----TTS--HHHHHHHHHHHHHHHHHTT---HHHHHHHHHHHS-HHHHHHHHTSHHHHHS-HHHHHT-

Organism: NCBI:txid117069

pLDDT: mean 75.34, std 12.69, range [35.94, 87.5]

Sequence (84 aa):
MAVPARHMPFRGQNSAPTLVTGSNGVPELARFFTDVEYLFEDCQINADADKKRHILRYLELQDSRLWESLPTFAAGTYAAWKNE

Foldseek 3Di:
DPPPLDDQDAQPPPLHLADPPPDPDPVSLVVSLVSLVVSCVSNVPPDQLVSLVSSLRRDDPVVSVVLCPDPCNVVNGNVVSSVD